Protein AF-A0A1J6HV49-F1 (afdb_monomer_lite)

Structure (mmCIF, N/CA/C/O backbone):
data_AF-A0A1J6HV49-F1
#
_entry.id   AF-A0A1J6HV49-F1
#
loop_
_atom_site.group_PDB
_atom_site.id
_atom_site.type_symbol
_atom_site.label_atom_id
_atom_site.label_alt_id
_atom_site.label_comp_id
_atom_site.label_asym_id
_atom_site.label_entity_id
_atom_site.label_seq_id
_atom_site.pdbx_PDB_ins_code
_atom_site.Cartn_x
_atom_site.Cartn_y
_atom_site.Cartn_z
_atom_site.occupancy
_atom_site.B_iso_or_equiv
_atom_site.auth_seq_id
_atom_site.auth_comp_id
_atom_site.auth_asym_id
_atom_site.auth_atom_id
_atom_site.pdbx_PDB_model_num
ATOM 1 N N . LYS A 1 1 ? 19.897 9.969 -10.228 1.00 47.97 1 LYS A N 1
ATOM 2 C CA . LYS A 1 1 ? 19.397 8.598 -9.935 1.00 47.97 1 LYS A CA 1
ATOM 3 C C . LYS A 1 1 ? 18.022 8.732 -9.267 1.00 47.97 1 LYS A C 1
ATOM 5 O O . LYS A 1 1 ? 17.973 9.315 -8.203 1.00 47.97 1 LYS A O 1
ATOM 10 N N . GLY A 1 2 ? 16.906 8.331 -9.893 1.00 57.38 2 GLY A N 1
ATOM 11 C CA . GLY A 1 2 ? 15.558 8.585 -9.318 1.00 57.38 2 GLY A CA 1
ATOM 12 C C . GLY A 1 2 ? 14.350 8.312 -10.229 1.00 57.38 2 GLY A C 1
ATOM 13 O O . GLY A 1 2 ? 13.205 8.381 -9.778 1.00 57.38 2 GLY A O 1
ATOM 14 N N . LYS A 1 3 ? 14.611 7.974 -11.499 1.00 69.19 3 LYS A N 1
ATOM 15 C CA . LYS A 1 3 ? 13.609 7.630 -12.521 1.00 69.19 3 LYS A CA 1
ATOM 16 C C . LYS A 1 3 ? 13.403 6.114 -12.700 1.00 69.19 3 LYS A C 1
ATOM 18 O O . LYS A 1 3 ? 12.759 5.707 -13.656 1.00 69.19 3 LYS A O 1
ATOM 23 N 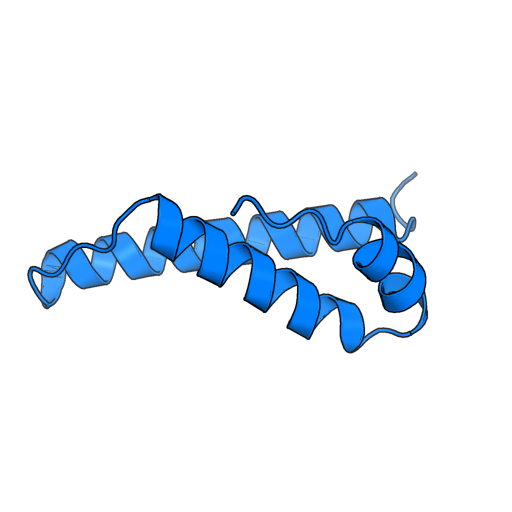N . SER A 1 4 ? 13.979 5.265 -11.840 1.00 89.25 4 SER A N 1
ATOM 24 C CA . SER A 1 4 ? 13.819 3.811 -11.986 1.00 89.25 4 SER A CA 1
ATOM 25 C C . SER A 1 4 ? 12.421 3.364 -11.557 1.00 89.25 4 SER A C 1
ATOM 27 O O . SER A 1 4 ? 11.831 3.936 -10.638 1.00 89.25 4 SER A O 1
ATOM 29 N N . ALA A 1 5 ? 11.921 2.299 -12.186 1.00 88.75 5 ALA A N 1
ATOM 30 C CA . ALA A 1 5 ? 10.644 1.682 -11.832 1.00 88.75 5 ALA A CA 1
ATOM 31 C C . ALA A 1 5 ? 10.580 1.304 -10.341 1.00 88.75 5 ALA A C 1
ATOM 33 O O . ALA A 1 5 ? 9.603 1.606 -9.664 1.00 88.75 5 ALA A O 1
ATOM 34 N N . ARG A 1 6 ? 11.672 0.758 -9.786 1.00 89.00 6 ARG A N 1
ATOM 35 C CA . ARG A 1 6 ? 11.778 0.453 -8.349 1.00 89.00 6 ARG A CA 1
ATOM 36 C C . ARG A 1 6 ? 11.639 1.693 -7.466 1.00 89.00 6 ARG A C 1
ATOM 38 O O . ARG A 1 6 ? 10.917 1.648 -6.482 1.00 89.00 6 ARG A O 1
ATOM 45 N N . ALA A 1 7 ? 12.271 2.812 -7.828 1.00 92.00 7 ALA A N 1
ATOM 46 C CA . ALA A 1 7 ? 12.135 4.050 -7.059 1.00 92.00 7 ALA A CA 1
ATOM 47 C C . ALA A 1 7 ? 10.696 4.591 -7.098 1.00 92.00 7 ALA A C 1
ATOM 49 O O . ALA A 1 7 ? 10.203 5.102 -6.095 1.00 92.00 7 ALA A O 1
ATOM 50 N N . ALA A 1 8 ? 10.011 4.464 -8.237 1.00 92.94 8 ALA A N 1
ATOM 51 C CA . ALA A 1 8 ? 8.603 4.824 -8.351 1.00 92.94 8 ALA A CA 1
ATOM 52 C C . ALA A 1 8 ? 7.707 3.914 -7.496 1.00 92.94 8 ALA A C 1
ATOM 54 O O . ALA A 1 8 ? 6.880 4.435 -6.752 1.00 92.94 8 ALA A O 1
ATOM 55 N N . ILE A 1 9 ? 7.924 2.594 -7.522 1.00 92.38 9 ILE A N 1
ATOM 56 C CA . ILE A 1 9 ? 7.209 1.640 -6.661 1.00 92.38 9 ILE A CA 1
ATOM 57 C C . ILE A 1 9 ? 7.433 1.976 -5.185 1.00 92.38 9 ILE A C 1
ATOM 59 O O . ILE A 1 9 ? 6.458 2.098 -4.456 1.00 92.38 9 ILE A O 1
ATOM 63 N N . CYS A 1 10 ? 8.668 2.253 -4.749 1.00 93.00 10 CYS A N 1
ATOM 64 C CA . CYS A 1 10 ? 8.933 2.660 -3.364 1.00 93.00 10 CYS A CA 1
ATOM 65 C C . CYS A 1 10 ? 8.143 3.911 -2.950 1.00 93.00 10 CYS A C 1
ATOM 67 O O . CYS A 1 10 ? 7.627 3.967 -1.836 1.00 93.00 10 CYS A O 1
ATOM 69 N N . ARG A 1 11 ? 8.010 4.909 -3.837 1.00 94.88 11 ARG A N 1
ATOM 70 C CA . ARG A 1 11 ? 7.191 6.104 -3.565 1.00 94.88 11 ARG A CA 1
ATOM 71 C C . ARG A 1 11 ? 5.703 5.769 -3.453 1.00 94.88 11 ARG A C 1
ATOM 73 O O . ARG A 1 11 ? 5.040 6.299 -2.567 1.00 94.88 11 ARG A O 1
ATOM 80 N N . ILE A 1 12 ? 5.190 4.885 -4.312 1.00 94.75 12 ILE A N 1
ATOM 81 C CA . ILE A 1 12 ? 3.801 4.400 -4.239 1.00 94.75 12 ILE A CA 1
ATOM 82 C C . ILE A 1 12 ? 3.573 3.661 -2.914 1.00 94.75 12 ILE A C 1
ATOM 84 O O . ILE A 1 12 ? 2.593 3.943 -2.228 1.00 94.75 12 ILE A O 1
ATOM 88 N N . THR A 1 13 ? 4.494 2.776 -2.523 1.00 95.00 13 THR A N 1
ATOM 89 C CA . THR A 1 13 ? 4.445 2.041 -1.252 1.00 95.00 13 THR A CA 1
ATOM 90 C C . THR A 1 13 ? 4.447 2.978 -0.057 1.00 95.00 13 THR A C 1
ATOM 92 O O . THR A 1 13 ? 3.611 2.829 0.829 1.00 95.00 13 THR A O 1
ATOM 95 N N . LEU A 1 14 ? 5.332 3.979 -0.045 1.00 96.75 14 LEU A N 1
ATOM 96 C CA . LEU A 1 14 ? 5.383 4.968 1.028 1.00 96.75 14 LEU A CA 1
ATOM 97 C C . LEU A 1 14 ? 4.060 5.738 1.142 1.00 96.75 14 LEU A C 1
ATOM 99 O O . LEU A 1 14 ? 3.516 5.866 2.236 1.00 96.75 14 LEU A O 1
ATOM 103 N N . ALA A 1 15 ? 3.513 6.203 0.016 1.00 97.12 15 ALA A N 1
ATOM 104 C CA . ALA A 1 15 ? 2.240 6.917 -0.001 1.00 97.12 15 ALA A CA 1
ATOM 105 C C . ALA A 1 15 ? 1.073 6.038 0.486 1.00 97.12 15 ALA A C 1
ATOM 107 O O . ALA A 1 15 ? 0.250 6.498 1.276 1.00 97.12 15 ALA A O 1
ATOM 108 N N . ALA A 1 16 ? 1.015 4.772 0.0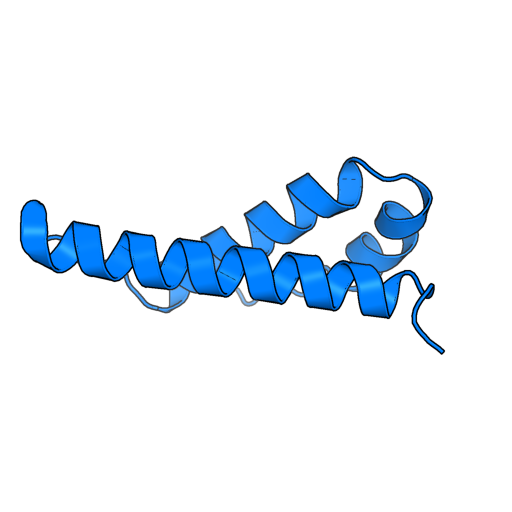57 1.00 96.38 16 ALA A N 1
ATOM 109 C CA . ALA A 1 16 ? 0.000 3.818 0.505 1.00 96.38 16 ALA A CA 1
ATOM 110 C C . ALA A 1 16 ? 0.115 3.537 2.012 1.00 96.38 16 ALA A C 1
ATOM 112 O O . ALA A 1 16 ? -0.883 3.598 2.725 1.00 96.38 16 ALA A O 1
ATOM 113 N N . ALA A 1 17 ? 1.328 3.307 2.522 1.00 96.44 17 ALA A N 1
ATOM 114 C CA . ALA A 1 17 ? 1.560 3.073 3.944 1.00 96.44 17 ALA A CA 1
ATOM 115 C C . ALA A 1 17 ? 1.125 4.270 4.803 1.00 96.44 17 ALA A C 1
ATOM 117 O O . ALA A 1 17 ? 0.385 4.094 5.768 1.00 96.44 17 ALA A O 1
ATOM 118 N N . ILE A 1 18 ? 1.518 5.494 4.426 1.00 97.44 18 ILE A N 1
ATOM 119 C CA . ILE A 1 18 ? 1.120 6.718 5.142 1.00 97.44 18 ILE A CA 1
ATOM 120 C C . ILE A 1 18 ? -0.405 6.868 5.147 1.00 97.44 18 ILE A C 1
ATOM 122 O O . ILE A 1 18 ? -0.993 7.134 6.197 1.00 97.44 18 ILE A O 1
ATOM 126 N N . TYR A 1 19 ? -1.047 6.662 3.994 1.00 97.25 19 TYR A N 1
ATOM 127 C CA . TYR A 1 19 ? -2.500 6.741 3.868 1.00 97.25 19 TYR A CA 1
ATOM 128 C C . TYR A 1 19 ? -3.211 5.743 4.790 1.00 97.25 19 TYR A C 1
ATOM 130 O O . TYR A 1 19 ? -4.104 6.131 5.543 1.00 97.25 19 TYR A O 1
ATOM 138 N N . HIS A 1 20 ? -2.793 4.476 4.782 1.00 95.88 20 HIS A N 1
ATOM 139 C CA . HIS A 1 20 ? -3.408 3.431 5.604 1.00 95.88 20 HIS A CA 1
ATOM 140 C C . HIS A 1 20 ? -3.136 3.608 7.100 1.00 95.88 20 HIS A C 1
ATOM 142 O O . HIS A 1 20 ? -4.035 3.370 7.903 1.00 95.88 20 HIS A O 1
ATOM 148 N N . CYS A 1 21 ? -1.962 4.107 7.493 1.00 94.81 21 CYS A N 1
ATOM 149 C CA . CYS A 1 21 ? -1.683 4.480 8.884 1.00 94.81 21 CYS A CA 1
ATOM 150 C C . CYS A 1 21 ? -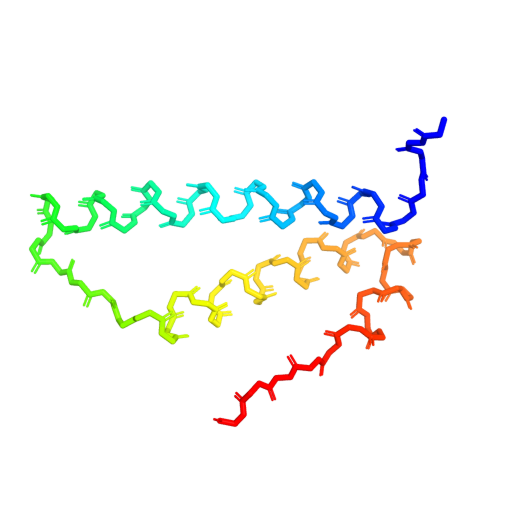2.603 5.610 9.367 1.00 94.81 21 CYS A C 1
ATOM 152 O O . CYS A 1 21 ? -3.178 5.530 10.455 1.00 94.81 21 CYS A O 1
ATOM 154 N N . TRP A 1 22 ? -2.776 6.653 8.551 1.00 96.62 22 TRP A N 1
ATOM 155 C CA . TRP A 1 22 ? -3.713 7.736 8.848 1.00 96.62 22 TRP A CA 1
ATOM 156 C C . TRP A 1 22 ? -5.159 7.227 8.919 1.00 96.62 22 TRP A C 1
ATOM 158 O O . TRP A 1 22 ? -5.892 7.566 9.851 1.00 96.62 22 TRP A O 1
ATOM 168 N N . GLN A 1 23 ? -5.556 6.365 7.980 1.00 96.12 23 GLN A N 1
ATOM 169 C CA . GLN A 1 23 ? -6.884 5.764 7.961 1.00 96.12 23 GLN A CA 1
ATOM 170 C C . GLN A 1 23 ? -7.129 4.948 9.238 1.00 96.12 23 GLN A C 1
ATOM 172 O O . GLN A 1 23 ? -8.162 5.120 9.877 1.00 96.12 23 GLN A O 1
ATOM 177 N N . GLU A 1 24 ? -6.185 4.105 9.655 1.00 95.25 24 GLU A N 1
ATOM 178 C CA . GLU A 1 24 ? -6.322 3.268 10.851 1.00 95.25 24 GLU A CA 1
ATOM 179 C C . GLU A 1 24 ? -6.437 4.087 12.141 1.00 95.25 24 GLU A C 1
ATOM 181 O O . GLU A 1 24 ? -7.276 3.792 12.999 1.00 95.25 24 GLU A O 1
ATOM 186 N N . ARG A 1 25 ? -5.668 5.178 12.247 1.00 94.62 25 ARG A N 1
ATOM 187 C CA . ARG A 1 25 ? -5.806 6.139 13.346 1.00 94.62 25 ARG A CA 1
ATOM 188 C C . ARG A 1 25 ? -7.226 6.707 13.401 1.00 94.62 25 ARG A C 1
ATOM 190 O O . ARG A 1 25 ? -7.834 6.714 14.467 1.00 94.62 25 ARG A O 1
ATOM 197 N N . ASN A 1 26 ? -7.784 7.119 12.263 1.00 96.19 26 ASN A N 1
ATOM 198 C CA . ASN A 1 26 ? -9.151 7.641 12.204 1.00 96.19 26 ASN A CA 1
ATOM 199 C C . ASN A 1 26 ? -10.206 6.578 12.538 1.00 96.19 26 ASN A C 1
ATOM 201 O O . ASN A 1 26 ? -11.160 6.872 13.254 1.00 96.19 26 ASN A O 1
ATOM 205 N N . TYR A 1 27 ? -10.039 5.338 12.072 1.00 95.50 27 TYR A N 1
ATOM 206 C CA . TYR A 1 27 ? -10.929 4.233 12.444 1.00 95.50 27 TYR A CA 1
ATOM 207 C C . TYR A 1 27 ? -10.933 3.995 13.956 1.00 95.50 27 TYR A C 1
ATOM 209 O O . TYR A 1 27 ? -12.000 3.834 14.553 1.00 95.50 27 TYR A O 1
ATOM 217 N N . THR A 1 28 ? -9.759 4.053 14.583 1.00 94.31 28 THR A N 1
ATOM 218 C CA . THR A 1 28 ? -9.627 3.890 16.033 1.00 94.31 28 THR A CA 1
ATOM 219 C C . THR A 1 28 ? -10.293 5.048 16.778 1.00 94.31 28 THR A C 1
ATOM 221 O O . THR A 1 28 ? -11.090 4.814 17.684 1.00 94.31 28 THR A O 1
ATOM 224 N N . THR A 1 29 ? -10.023 6.294 16.376 1.00 95.56 29 THR A N 1
ATOM 225 C CA . THR A 1 29 ? -10.547 7.493 17.049 1.00 95.56 29 THR A CA 1
ATOM 226 C C . THR A 1 29 ? -12.057 7.659 16.880 1.00 95.56 29 THR A C 1
ATOM 228 O O . THR A 1 29 ? -12.748 7.932 17.857 1.00 95.56 29 THR A O 1
ATOM 231 N N . PHE A 1 30 ? -12.581 7.497 15.664 1.00 95.38 30 PHE A N 1
ATOM 232 C CA . PHE A 1 30 ? -13.968 7.857 15.349 1.00 95.38 30 PHE A CA 1
ATOM 233 C C . PHE A 1 30 ? -14.923 6.664 15.313 1.00 95.38 30 PHE A C 1
ATOM 235 O O . PHE A 1 30 ? -16.103 6.826 15.604 1.00 95.38 30 PHE A O 1
ATOM 242 N N . GLN A 1 31 ? -14.439 5.467 14.965 1.00 93.25 31 GLN A N 1
ATOM 243 C CA . GLN A 1 31 ? -15.285 4.273 14.845 1.00 93.25 31 GLN A CA 1
ATOM 244 C C . GLN A 1 31 ? -15.034 3.236 15.945 1.00 93.25 31 GLN A C 1
ATOM 246 O O . GLN A 1 31 ? -15.756 2.243 15.995 1.00 93.25 31 GLN A O 1
ATOM 251 N N . LYS A 1 32 ? -14.020 3.433 16.806 1.00 92.12 32 LYS A N 1
ATOM 252 C CA . LYS A 1 32 ? -13.566 2.456 17.817 1.00 92.12 32 LYS A CA 1
ATOM 253 C C . LYS A 1 32 ? -13.276 1.069 17.224 1.00 92.12 32 LYS A C 1
ATOM 255 O O . LYS A 1 32 ? -13.417 0.050 17.895 1.00 92.12 32 LYS A O 1
ATOM 260 N N . LYS A 1 33 ? -12.879 1.030 15.951 1.00 90.50 33 LYS A N 1
ATOM 261 C CA . LYS A 1 33 ? -12.520 -0.192 15.223 1.00 90.50 33 LYS A CA 1
ATOM 262 C C . LYS A 1 33 ? -11.013 -0.252 15.051 1.00 90.50 33 LYS A C 1
ATOM 264 O O . LYS A 1 33 ? -10.383 0.779 14.830 1.00 90.50 33 LYS A O 1
ATOM 269 N N . ARG A 1 34 ? -10.466 -1.465 15.101 1.00 91.44 34 ARG A N 1
ATOM 270 C CA . ARG A 1 34 ? -9.050 -1.725 14.861 1.00 91.44 34 ARG A CA 1
ATOM 271 C C . ARG A 1 34 ? -8.886 -2.940 13.959 1.00 91.44 34 ARG A C 1
ATOM 273 O O . ARG A 1 34 ? -9.422 -4.006 14.253 1.00 91.44 34 ARG A O 1
ATOM 280 N N . ARG A 1 35 ? -8.156 -2.777 12.861 1.00 93.00 35 ARG A N 1
ATOM 281 C CA . ARG A 1 35 ? -7.750 -3.873 11.980 1.00 93.00 35 ARG A CA 1
ATOM 282 C C . ARG A 1 35 ? -6.500 -4.544 12.536 1.00 93.00 35 ARG A C 1
ATOM 284 O O . ARG A 1 35 ? -5.682 -3.928 13.221 1.00 93.00 35 ARG A O 1
ATOM 291 N N . THR A 1 36 ? -6.346 -5.830 12.238 1.00 93.06 36 THR A N 1
ATOM 292 C CA . THR A 1 36 ? -5.099 -6.533 12.537 1.00 93.06 36 THR A CA 1
ATOM 293 C C . THR A 1 36 ? -3.980 -5.994 11.649 1.00 93.06 36 THR A C 1
ATOM 295 O O . THR A 1 36 ? -4.212 -5.559 10.517 1.00 93.06 36 THR A O 1
ATOM 298 N N . THR A 1 37 ? -2.742 -6.062 12.137 1.00 90.75 37 THR A N 1
ATOM 299 C CA . THR A 1 37 ? -1.562 -5.665 11.357 1.00 90.75 37 THR A CA 1
ATOM 300 C C . THR A 1 37 ? -1.480 -6.434 10.038 1.00 90.75 37 THR A C 1
ATOM 302 O O . THR A 1 37 ? -1.176 -5.853 9.002 1.00 90.75 37 THR A O 1
ATOM 305 N N . THR A 1 38 ? -1.824 -7.725 10.048 1.00 90.69 38 THR A N 1
ATOM 306 C CA . THR A 1 38 ? -1.849 -8.573 8.848 1.00 90.69 38 THR A CA 1
ATOM 307 C C . THR A 1 38 ? -2.878 -8.099 7.822 1.00 90.69 38 THR A C 1
ATOM 309 O O . THR A 1 38 ? -2.559 -8.018 6.638 1.00 90.69 38 THR A O 1
ATOM 312 N N . ALA A 1 39 ? -4.084 -7.718 8.255 1.00 91.31 39 ALA A N 1
ATOM 313 C CA . ALA A 1 39 ? -5.101 -7.164 7.364 1.00 91.31 39 ALA A CA 1
ATOM 314 C C . ALA A 1 39 ? -4.659 -5.818 6.767 1.00 91.31 39 ALA A C 1
ATOM 316 O O . ALA A 1 39 ? -4.846 -5.583 5.574 1.00 91.31 39 ALA A O 1
ATOM 317 N N . LEU A 1 40 ? -4.026 -4.956 7.569 1.00 93.44 40 LEU A N 1
ATOM 318 C CA . LEU A 1 40 ? -3.510 -3.667 7.104 1.00 93.44 40 LEU A CA 1
ATOM 319 C C . LEU A 1 40 ? -2.397 -3.838 6.060 1.00 93.44 40 LEU A C 1
ATOM 321 O O . LEU A 1 40 ? -2.417 -3.178 5.024 1.00 93.44 40 LEU A O 1
ATOM 325 N N . LEU A 1 41 ? -1.458 -4.758 6.299 1.00 92.06 41 LEU A N 1
ATOM 326 C CA . LEU A 1 41 ? -0.395 -5.078 5.344 1.00 92.06 41 LEU A CA 1
ATOM 327 C C . LEU A 1 41 ? -0.966 -5.616 4.027 1.00 92.06 41 LEU A C 1
ATOM 329 O O . LEU A 1 41 ? -0.547 -5.158 2.965 1.00 92.06 41 LEU A O 1
ATOM 333 N N . LYS A 1 42 ? -1.962 -6.514 4.079 1.00 91.62 42 LYS A N 1
ATOM 334 C CA . LYS A 1 42 ? -2.645 -7.021 2.875 1.00 91.62 42 LYS A CA 1
ATOM 335 C C . LYS A 1 42 ? -3.283 -5.881 2.067 1.00 91.62 42 LYS A C 1
ATOM 337 O O . LYS A 1 42 ? -3.093 -5.834 0.854 1.00 91.62 42 LYS A O 1
ATOM 342 N N . LEU A 1 43 ? -3.947 -4.926 2.725 1.00 93.31 43 LEU A N 1
ATOM 343 C CA . LEU A 1 43 ? -4.530 -3.751 2.060 1.00 93.31 43 LEU A CA 1
ATOM 344 C C . LEU A 1 43 ? -3.473 -2.861 1.393 1.00 93.31 43 LEU A C 1
ATOM 346 O O . LEU A 1 43 ? -3.648 -2.465 0.241 1.00 93.31 43 LEU A O 1
ATOM 350 N N . ILE A 1 44 ? -2.366 -2.576 2.086 1.00 93.81 44 ILE A N 1
ATOM 351 C CA . ILE A 1 44 ? -1.267 -1.770 1.532 1.00 93.81 44 ILE A CA 1
ATOM 352 C C . ILE A 1 44 ? -0.666 -2.470 0.308 1.00 93.81 44 ILE A C 1
ATOM 354 O O . ILE A 1 44 ? -0.502 -1.839 -0.735 1.00 93.81 44 ILE A O 1
ATOM 358 N N . ILE A 1 45 ? -0.374 -3.771 0.404 1.00 91.81 45 ILE A N 1
ATOM 359 C CA . ILE A 1 45 ? 0.195 -4.555 -0.701 1.00 91.81 45 ILE A CA 1
ATOM 360 C C . ILE A 1 45 ? -0.745 -4.532 -1.910 1.00 91.81 45 ILE A C 1
ATOM 362 O O . ILE A 1 45 ? -0.298 -4.226 -3.016 1.00 91.81 45 ILE A O 1
ATOM 366 N N . GLN A 1 46 ? -2.038 -4.806 -1.715 1.00 91.62 46 GLN A N 1
ATOM 367 C CA . GLN A 1 46 ? -3.031 -4.784 -2.793 1.00 91.62 46 GLN A CA 1
ATOM 368 C C . GLN A 1 46 ? -3.126 -3.408 -3.454 1.00 91.62 46 GLN A C 1
ATOM 370 O O . GLN A 1 46 ? -3.127 -3.309 -4.680 1.00 91.62 46 GLN A O 1
ATOM 375 N N . GLU A 1 47 ? -3.150 -2.333 -2.667 1.00 93.81 47 GLU A N 1
ATOM 376 C CA . GLU A 1 47 ? -3.225 -0.981 -3.212 1.00 93.81 47 GLU A CA 1
ATOM 377 C C . GLU A 1 47 ? -1.982 -0.610 -4.029 1.00 93.81 47 GLU A C 1
ATOM 379 O O . GLU A 1 47 ? -2.106 0.000 -5.094 1.00 93.81 47 GLU A O 1
ATOM 384 N N . VAL A 1 48 ? -0.787 -1.002 -3.575 1.00 93.69 48 VAL A N 1
ATOM 385 C CA . VAL A 1 48 ? 0.454 -0.800 -4.336 1.00 93.69 48 VAL A CA 1
ATOM 386 C C . VAL A 1 48 ? 0.396 -1.544 -5.666 1.00 93.69 48 VAL A C 1
ATOM 388 O O . VAL A 1 48 ? 0.717 -0.943 -6.691 1.00 93.69 48 VAL A O 1
ATOM 391 N N . HIS A 1 49 ? -0.064 -2.798 -5.676 1.00 91.00 49 HIS A N 1
ATOM 392 C CA . HIS A 1 49 ? -0.209 -3.583 -6.905 1.00 91.00 49 HIS A CA 1
ATOM 393 C C . HIS A 1 49 ? -1.189 -2.929 -7.878 1.00 91.00 49 HIS A C 1
ATOM 395 O O . HIS A 1 49 ? -0.830 -2.664 -9.024 1.00 91.00 49 HIS A O 1
ATOM 401 N N . VAL A 1 50 ? -2.387 -2.567 -7.410 1.00 91.56 50 VAL A N 1
ATOM 402 C CA . VAL A 1 50 ? -3.410 -1.916 -8.242 1.00 91.56 50 VAL A CA 1
ATOM 403 C C . VAL A 1 50 ? -2.918 -0.577 -8.796 1.00 91.56 50 VAL A C 1
ATOM 405 O O . VAL A 1 50 ? -3.181 -0.253 -9.952 1.00 91.56 50 VAL A O 1
ATOM 408 N N . ARG A 1 51 ? -2.197 0.225 -8.002 1.00 92.19 51 ARG 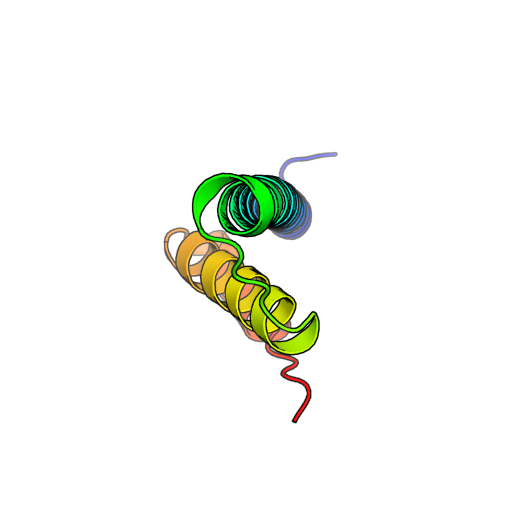A N 1
ATOM 409 C CA . ARG A 1 51 ? -1.669 1.522 -8.457 1.00 92.19 51 ARG A CA 1
ATOM 410 C C . ARG A 1 51 ? -0.487 1.375 -9.409 1.00 92.19 51 ARG A C 1
ATOM 412 O O . ARG A 1 51 ? -0.409 2.136 -10.369 1.00 92.19 51 ARG A O 1
ATOM 419 N N . ALA A 1 52 ? 0.415 0.427 -9.166 1.00 90.81 52 ALA A N 1
ATOM 420 C CA . ALA A 1 52 ? 1.563 0.175 -10.032 1.00 90.81 52 ALA A CA 1
ATOM 421 C C . ALA A 1 52 ? 1.136 -0.414 -11.386 1.00 90.81 52 ALA A C 1
ATOM 423 O O . ALA A 1 52 ? 1.647 0.031 -12.410 1.00 90.81 52 ALA A O 1
ATOM 424 N N . ALA A 1 53 ? 0.150 -1.318 -11.407 1.00 88.94 53 ALA A N 1
ATOM 425 C CA . ALA A 1 53 ? -0.377 -1.937 -12.628 1.00 88.94 53 ALA A CA 1
ATOM 426 C C . ALA A 1 53 ? -0.980 -0.924 -13.621 1.00 88.94 53 ALA A C 1
ATOM 428 O O . ALA A 1 53 ? -1.008 -1.164 -14.825 1.00 88.94 53 ALA A O 1
ATOM 429 N N . ARG A 1 54 ? -1.401 0.263 -13.155 1.00 90.00 54 ARG A N 1
ATOM 430 C CA . ARG A 1 54 ? -1.855 1.359 -14.037 1.00 90.00 54 ARG A CA 1
ATOM 431 C C . ARG A 1 54 ? -0.745 1.912 -14.933 1.00 90.00 54 ARG A C 1
ATOM 433 O O . ARG A 1 54 ? -1.039 2.607 -15.901 1.00 90.00 54 ARG A O 1
ATOM 440 N N . PHE A 1 55 ? 0.518 1.640 -14.610 1.00 89.88 55 PHE A N 1
ATOM 441 C CA . PHE A 1 55 ? 1.674 2.101 -15.364 1.00 89.88 55 PHE A CA 1
ATOM 442 C C . PHE A 1 55 ? 2.399 0.899 -15.987 1.00 89.88 55 PHE A C 1
ATOM 444 O O . PHE A 1 55 ? 3.100 0.181 -15.271 1.00 89.88 55 PHE A O 1
ATOM 451 N N . PRO A 1 56 ? 2.339 0.706 -17.319 1.00 87.81 56 PRO A N 1
ATOM 452 C CA . PRO A 1 56 ? 2.905 -0.480 -17.974 1.00 87.81 56 PRO A CA 1
ATOM 453 C C . PRO A 1 56 ? 4.398 -0.728 -17.693 1.00 87.81 56 PRO A C 1
ATOM 455 O O . PRO A 1 56 ? 4.856 -1.867 -17.657 1.00 87.81 56 PRO A O 1
ATOM 458 N N . TYR A 1 57 ? 5.181 0.333 -17.464 1.00 87.56 57 TYR A N 1
ATOM 459 C CA . TYR A 1 57 ? 6.608 0.215 -17.135 1.00 87.56 57 TYR A CA 1
ATOM 460 C C . TYR A 1 57 ? 6.877 -0.220 -15.680 1.00 87.56 57 TYR A C 1
ATOM 462 O O . TYR A 1 57 ? 7.982 -0.669 -15.373 1.00 87.56 57 TYR A O 1
ATOM 470 N N . LEU A 1 58 ? 5.892 -0.078 -14.784 1.00 89.50 58 LEU A N 1
ATOM 471 C CA . LEU A 1 58 ? 5.945 -0.554 -13.398 1.00 89.50 58 LEU A CA 1
ATOM 472 C C . LEU A 1 58 ? 5.364 -1.957 -13.258 1.00 89.50 58 LEU A C 1
ATOM 474 O O . LEU A 1 58 ? 5.854 -2.719 -12.428 1.00 89.50 58 LEU A O 1
ATOM 478 N N . ASP A 1 59 ? 4.376 -2.302 -14.082 1.00 85.50 59 ASP A N 1
ATOM 479 C CA . ASP A 1 59 ? 3.679 -3.589 -14.052 1.00 85.50 59 ASP A CA 1
ATOM 480 C C . ASP A 1 59 ? 4.644 -4.789 -14.145 1.00 85.50 59 ASP A C 1
ATOM 482 O O . ASP A 1 59 ? 4.625 -5.706 -13.323 1.00 85.50 59 ASP A O 1
ATOM 486 N N . LYS A 1 60 ? 5.625 -4.708 -15.051 1.00 84.62 60 LYS A N 1
ATOM 487 C CA . LYS A 1 60 ? 6.684 -5.725 -15.186 1.00 84.62 60 LYS A CA 1
ATOM 488 C C . LYS A 1 60 ? 7.537 -5.908 -13.931 1.00 84.62 60 LYS A C 1
ATOM 490 O O . LYS A 1 60 ? 8.132 -6.959 -13.748 1.00 84.62 60 LYS A O 1
ATOM 495 N N . VAL A 1 61 ? 7.669 -4.874 -13.100 1.00 86.75 61 VAL A N 1
ATOM 496 C CA . VAL A 1 61 ? 8.480 -4.931 -11.878 1.00 86.75 61 VAL A CA 1
ATOM 497 C C . VAL A 1 61 ? 7.625 -5.352 -10.693 1.00 86.75 61 VAL A C 1
ATOM 499 O O . VAL A 1 61 ? 8.077 -6.159 -9.889 1.00 86.75 61 VAL A O 1
ATOM 502 N N . ILE A 1 62 ? 6.396 -4.849 -10.578 1.00 85.94 62 ILE A N 1
ATOM 503 C CA . ILE A 1 62 ? 5.531 -5.181 -9.445 1.00 85.94 62 ILE A CA 1
ATOM 504 C C . ILE A 1 62 ? 5.091 -6.648 -9.475 1.00 85.94 62 ILE A C 1
ATOM 506 O O . ILE A 1 62 ? 5.083 -7.287 -8.433 1.00 85.94 62 ILE A O 1
ATOM 510 N N . THR A 1 63 ? 4.872 -7.227 -10.659 1.00 83.94 63 THR A N 1
ATOM 511 C CA . THR A 1 63 ? 4.569 -8.662 -10.803 1.00 83.94 63 THR A CA 1
ATOM 512 C C . THR A 1 63 ? 5.705 -9.572 -10.323 1.00 83.94 63 THR A C 1
ATOM 514 O O . THR A 1 63 ? 5.452 -10.674 -9.845 1.00 83.94 63 THR A O 1
ATOM 517 N N . THR A 1 64 ? 6.960 -9.106 -10.358 1.00 83.19 64 THR A N 1
ATOM 518 C CA . THR A 1 64 ? 8.105 -9.844 -9.779 1.00 83.19 64 THR A CA 1
ATOM 519 C C . TH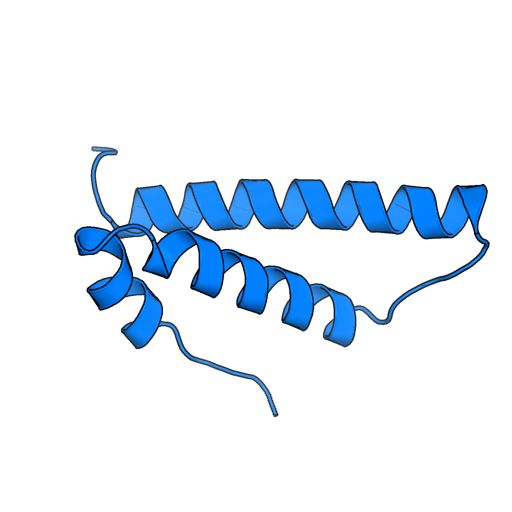R A 1 64 ? 8.178 -9.755 -8.253 1.00 83.19 64 THR A C 1
ATOM 521 O O . THR A 1 64 ? 8.926 -10.502 -7.631 1.00 83.19 64 THR A O 1
ATOM 524 N N . LEU A 1 65 ? 7.413 -8.845 -7.642 1.00 78.38 65 LEU 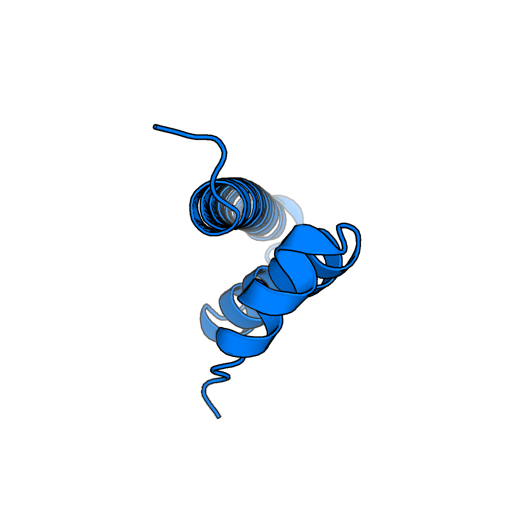A N 1
ATOM 525 C CA . LEU A 1 65 ? 7.365 -8.598 -6.198 1.00 78.38 65 LEU A CA 1
ATOM 526 C C . LEU A 1 65 ? 6.128 -9.234 -5.533 1.00 78.38 65 LEU A C 1
ATOM 528 O O . LEU A 1 65 ? 5.842 -8.918 -4.380 1.00 78.38 65 LEU A O 1
ATOM 532 N N . ASN A 1 66 ? 5.427 -10.136 -6.236 1.00 67.94 66 ASN A N 1
ATOM 533 C CA . ASN A 1 66 ? 4.224 -10.868 -5.804 1.00 67.94 66 ASN A CA 1
ATOM 534 C C . ASN A 1 66 ? 4.490 -11.899 -4.677 1.00 67.94 66 ASN A C 1
ATOM 536 O O . ASN A 1 66 ? 4.015 -13.032 -4.732 1.00 67.94 66 ASN A O 1
ATOM 540 N N . TRP A 1 67 ? 5.266 -11.546 -3.650 1.00 64.25 67 TRP A N 1
ATOM 541 C CA . TRP A 1 67 ? 5.379 -12.373 -2.452 1.00 64.25 67 TRP A CA 1
ATOM 542 C C . TRP A 1 67 ? 4.194 -12.079 -1.529 1.00 64.25 67 TRP A C 1
ATOM 544 O O . TRP A 1 67 ? 4.104 -11.000 -0.938 1.00 64.25 67 TRP A O 1
ATOM 554 N N . TYR A 1 68 ? 3.274 -13.035 -1.426 1.00 60.25 68 TYR A N 1
ATOM 555 C CA . TYR A 1 68 ? 2.170 -12.998 -0.473 1.00 60.25 68 TYR A CA 1
ATOM 556 C C . TYR A 1 68 ? 2.510 -13.938 0.691 1.00 60.25 68 TYR A C 1
ATOM 558 O O . TYR A 1 68 ? 2.711 -15.123 0.439 1.00 60.25 68 TYR A O 1
ATOM 566 N N . PRO A 1 69 ? 2.600 -13.451 1.943 1.00 49.84 69 PRO A N 1
ATOM 567 C CA . PRO A 1 69 ? 2.618 -14.347 3.089 1.00 49.84 69 PRO A CA 1
ATOM 568 C C . PRO A 1 69 ? 1.247 -15.023 3.196 1.00 49.84 69 PRO A C 1
ATOM 570 O O . PRO A 1 69 ? 0.229 -14.317 3.255 1.00 49.84 69 PRO A O 1
ATOM 573 N N . ASP A 1 70 ? 1.249 -16.358 3.191 1.00 46.38 70 ASP A N 1
ATOM 574 C CA . ASP A 1 70 ? 0.095 -17.192 3.550 1.00 46.38 70 ASP A CA 1
ATOM 575 C C . ASP A 1 70 ? -0.474 -16.777 4.924 1.00 46.38 70 ASP A C 1
ATOM 577 O O . ASP A 1 70 ? 0.317 -16.626 5.887 1.00 46.38 70 ASP A O 1
#

Organism: Nicotiana attenuata (NCBI:txid49451)

Radius of gyration: 13.77 Å; chains: 1; bounding box: 35×26×36 Å

pLDDT: mean 88.08, std 11.78, range [46.38, 97.44]

Sequence (70 aa):
KGKSARAAICRITLAAAIYHCWQERNYTTFQKKRRTTTALLKLIIQEVHVRAARFPYLDKVITTLNWYPD

Secondary structure (DSSP, 8-state):
---SHHHHHHHHHHHHHHHHHHHHHHHHHHH-----HHHHHHHHHHHHHHHHHTSHHHHHHHGGG-----

Foldseek 3Di:
DQPALVNVLVVLLVVLLVVLVVVQVCCCVPVVDHDDPLVSVVSSLVSSQVVQCVPVNNNVVNVVVPDDDD